Protein AF-A0A0C9WGG4-F1 (afdb_monomer_lite)

Structure (mmCIF, N/CA/C/O backbone):
data_AF-A0A0C9WGG4-F1
#
_entry.id   AF-A0A0C9WGG4-F1
#
loop_
_atom_site.group_PDB
_atom_site.id
_atom_site.type_symbol
_atom_site.label_atom_id
_atom_site.label_alt_id
_atom_site.label_comp_id
_atom_site.label_asym_id
_atom_site.label_entity_id
_atom_site.label_seq_id
_atom_site.pdbx_PDB_ins_code
_atom_site.Cartn_x
_atom_site.Cartn_y
_atom_site.Cartn_z
_atom_site.occupancy
_atom_site.B_iso_or_equiv
_atom_site.auth_seq_id
_atom_site.auth_comp_id
_atom_site.auth_asym_id
_atom_site.auth_atom_id
_atom_site.pdbx_PDB_model_num
ATOM 1 N N . GLU A 1 1 ? 10.795 -7.374 -13.123 1.00 79.62 1 GLU A N 1
ATOM 2 C CA . GLU A 1 1 ? 10.718 -6.657 -11.829 1.00 79.62 1 GLU A CA 1
ATOM 3 C C . GLU A 1 1 ? 9.352 -6.014 -11.585 1.00 79.62 1 GLU A C 1
ATOM 5 O O . GLU A 1 1 ? 8.697 -6.439 -10.642 1.00 79.62 1 GLU A O 1
ATOM 10 N N . ARG A 1 2 ? 8.845 -5.123 -12.460 1.00 88.81 2 ARG A N 1
ATOM 11 C CA . ARG A 1 2 ? 7.509 -4.488 -12.317 1.00 88.81 2 ARG A CA 1
ATOM 12 C C . ARG A 1 2 ? 6.380 -5.459 -11.932 1.00 88.81 2 ARG A C 1
ATOM 14 O O . ARG A 1 2 ? 5.681 -5.219 -10.957 1.00 88.81 2 ARG A O 1
ATOM 21 N N . SER A 1 3 ? 6.227 -6.578 -12.644 1.00 91.19 3 SER A N 1
ATOM 22 C CA . SER A 1 3 ? 5.152 -7.543 -12.355 1.00 91.19 3 SER A CA 1
ATOM 23 C C . SER A 1 3 ? 5.256 -8.188 -10.970 1.00 91.19 3 SER A C 1
ATOM 25 O O . SER A 1 3 ? 4.229 -8.432 -10.353 1.00 91.19 3 SER A O 1
ATOM 27 N N . ALA A 1 4 ? 6.471 -8.425 -10.463 1.00 91.94 4 ALA A N 1
ATOM 28 C CA . ALA A 1 4 ? 6.669 -9.005 -9.135 1.00 91.94 4 ALA A CA 1
ATOM 29 C C . ALA A 1 4 ? 6.297 -8.005 -8.029 1.00 91.94 4 ALA A C 1
ATOM 31 O O . ALA A 1 4 ? 5.637 -8.374 -7.063 1.00 91.94 4 ALA A O 1
ATOM 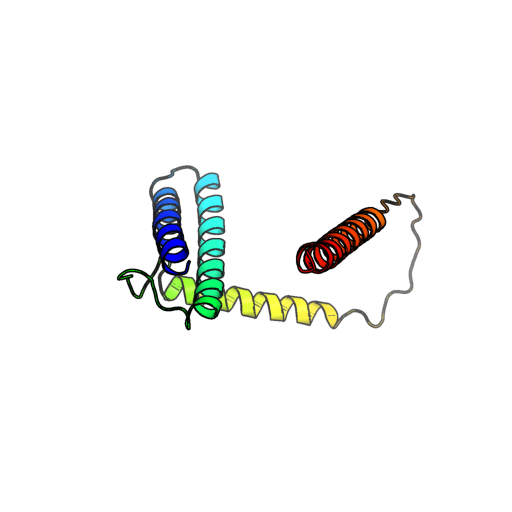32 N N . MET A 1 5 ? 6.652 -6.728 -8.210 1.00 93.06 5 MET A N 1
ATOM 33 C CA . MET A 1 5 ? 6.218 -5.641 -7.323 1.00 93.06 5 MET A CA 1
ATOM 34 C C . MET A 1 5 ? 4.692 -5.507 -7.320 1.00 93.06 5 MET A C 1
ATOM 36 O O . MET A 1 5 ? 4.083 -5.344 -6.265 1.00 93.06 5 MET A O 1
ATOM 40 N N . GLN A 1 6 ? 4.071 -5.621 -8.499 1.00 93.62 6 GLN A N 1
ATOM 41 C CA . GLN A 1 6 ? 2.619 -5.586 -8.643 1.00 93.62 6 GLN A CA 1
ATOM 42 C C . GLN A 1 6 ? 1.930 -6.753 -7.933 1.00 93.62 6 GLN A C 1
ATOM 44 O O . GLN A 1 6 ? 0.977 -6.525 -7.192 1.00 93.62 6 GLN A O 1
ATOM 49 N N . ASP A 1 7 ? 2.426 -7.978 -8.109 1.00 94.69 7 ASP A N 1
ATOM 50 C CA . ASP A 1 7 ? 1.901 -9.155 -7.409 1.00 94.69 7 ASP A CA 1
ATOM 51 C C . ASP A 1 7 ? 2.002 -8.998 -5.889 1.00 94.69 7 ASP A C 1
ATOM 53 O O . ASP A 1 7 ? 1.026 -9.232 -5.175 1.00 94.69 7 ASP A O 1
ATOM 57 N N . TRP A 1 8 ? 3.175 -8.578 -5.404 1.00 95.88 8 TRP A N 1
ATOM 58 C CA . TRP A 1 8 ? 3.420 -8.394 -3.978 1.00 95.88 8 TRP A CA 1
ATOM 59 C C . TRP A 1 8 ? 2.456 -7.373 -3.379 1.00 95.88 8 TRP A C 1
ATOM 61 O O . TRP A 1 8 ? 1.809 -7.654 -2.373 1.00 95.88 8 TRP A O 1
ATOM 71 N N . LEU A 1 9 ? 2.300 -6.219 -4.031 1.00 96.50 9 LEU A N 1
ATOM 72 C CA . LEU A 1 9 ? 1.438 -5.159 -3.524 1.00 96.50 9 LEU A CA 1
ATOM 73 C C . LEU A 1 9 ? -0.038 -5.576 -3.510 1.00 96.50 9 LEU A C 1
ATOM 75 O O . LEU A 1 9 ? -0.756 -5.245 -2.570 1.00 96.50 9 LEU A O 1
ATOM 79 N N . ILE A 1 10 ? -0.497 -6.312 -4.528 1.00 95.88 10 ILE A N 1
ATOM 80 C CA . ILE A 1 10 ? -1.877 -6.815 -4.588 1.00 95.88 10 ILE A CA 1
ATOM 81 C C . ILE A 1 10 ? -2.167 -7.742 -3.403 1.00 95.88 10 ILE A C 1
ATOM 83 O O . ILE A 1 10 ? -3.207 -7.594 -2.754 1.00 95.88 10 ILE A O 1
ATOM 87 N N . GLU A 1 11 ? -1.270 -8.687 -3.114 1.00 96.56 11 GLU A N 1
ATOM 88 C CA . GLU A 1 11 ? -1.479 -9.637 -2.019 1.00 96.56 11 GLU A CA 1
ATOM 89 C C . GLU A 1 11 ? -1.344 -8.959 -0.651 1.00 96.56 11 GLU A C 1
ATOM 91 O O . GLU A 1 11 ? -2.207 -9.138 0.209 1.00 96.56 11 GLU A O 1
ATOM 96 N N . GLU A 1 12 ? -0.328 -8.117 -0.463 1.00 97.56 12 GLU A N 1
ATOM 97 C CA . GLU A 1 12 ? -0.117 -7.380 0.786 1.00 97.56 12 GLU A CA 1
ATOM 98 C C . GLU A 1 12 ? -1.314 -6.467 1.100 1.00 97.56 12 GLU A C 1
ATOM 100 O O . GLU A 1 12 ? -1.854 -6.489 2.209 1.00 97.56 12 GLU A O 1
ATOM 105 N N . TRP A 1 13 ? -1.806 -5.723 0.104 1.00 97.50 13 TRP A N 1
ATOM 106 C CA . TRP A 1 13 ? -2.985 -4.868 0.259 1.00 97.50 13 TRP A CA 1
ATOM 107 C C . TRP A 1 13 ? -4.225 -5.664 0.672 1.00 97.50 13 TRP A C 1
ATOM 109 O O . TRP A 1 13 ? -4.999 -5.262 1.548 1.00 97.50 13 TRP A O 1
ATOM 119 N N . LYS A 1 14 ? -4.419 -6.834 0.065 1.00 96.62 14 LYS A N 1
ATOM 120 C CA . LYS A 1 14 ? -5.520 -7.735 0.402 1.00 96.62 14 LYS A CA 1
ATOM 121 C C . LYS A 1 14 ? -5.395 -8.261 1.835 1.00 96.62 14 LYS A C 1
ATOM 123 O O . LYS A 1 14 ? -6.400 -8.306 2.543 1.00 96.62 14 LYS A O 1
ATOM 128 N N . CYS A 1 15 ? -4.196 -8.630 2.281 1.00 97.00 15 CYS A N 1
ATOM 129 C CA . CYS A 1 15 ? -3.945 -9.058 3.658 1.00 97.00 15 CYS A CA 1
ATOM 130 C C . CYS A 1 15 ? -4.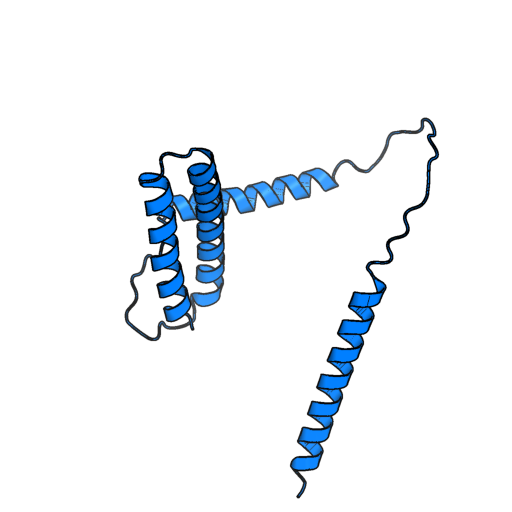298 -7.955 4.662 1.00 97.00 15 CYS A C 1
ATOM 132 O O . CYS A 1 15 ? -5.087 -8.195 5.580 1.00 97.00 15 CYS A O 1
ATOM 134 N N . VAL A 1 16 ? -3.794 -6.740 4.441 1.00 97.62 16 VAL A N 1
ATOM 135 C CA . VAL A 1 16 ? -4.036 -5.585 5.317 1.00 97.62 16 VAL A CA 1
ATOM 136 C C . VAL A 1 16 ? -5.520 -5.225 5.365 1.00 97.62 16 VAL A C 1
ATOM 138 O O . VAL A 1 16 ? -6.107 -5.143 6.442 1.00 97.62 16 VAL A O 1
ATOM 141 N N . THR A 1 17 ? -6.180 -5.100 4.213 1.00 96.94 17 THR A N 1
ATOM 142 C CA . THR A 1 17 ? -7.615 -4.767 4.167 1.00 96.94 17 THR A CA 1
ATOM 143 C C . THR A 1 17 ? -8.499 -5.856 4.774 1.00 96.94 17 THR A C 1
ATOM 145 O O . THR A 1 17 ? -9.538 -5.551 5.363 1.00 96.94 17 THR A O 1
ATOM 148 N N . MET A 1 18 ? -8.110 -7.132 4.674 1.00 97.50 18 MET A N 1
ATOM 149 C CA . MET A 1 18 ? -8.792 -8.208 5.394 1.00 97.50 18 MET A CA 1
ATOM 150 C C . MET A 1 18 ? -8.578 -8.115 6.904 1.00 97.50 18 MET A C 1
ATOM 152 O O . MET A 1 18 ? -9.537 -8.340 7.641 1.00 97.50 18 MET A O 1
ATOM 156 N N . ALA A 1 19 ? -7.367 -7.791 7.360 1.00 96.69 19 ALA A N 1
ATOM 157 C CA . ALA A 1 19 ? -7.065 -7.631 8.778 1.00 96.69 19 ALA A CA 1
ATOM 158 C C . ALA A 1 19 ? -7.864 -6.470 9.390 1.00 96.69 19 ALA A C 1
ATOM 160 O O . ALA A 1 19 ? -8.512 -6.672 10.411 1.00 96.69 19 ALA A O 1
ATOM 161 N N . ILE A 1 20 ? -7.940 -5.321 8.709 1.00 97.62 20 ILE A N 1
ATOM 162 C CA . ILE A 1 20 ? -8.782 -4.179 9.119 1.00 97.62 20 ILE A CA 1
ATOM 163 C C . ILE A 1 20 ? -10.249 -4.601 9.284 1.00 97.62 20 ILE A C 1
ATOM 165 O O . ILE A 1 20 ? -10.904 -4.223 10.246 1.00 97.62 20 ILE A O 1
ATOM 169 N N . LYS A 1 21 ? -10.780 -5.397 8.347 1.00 97.19 21 LYS A N 1
ATOM 170 C CA . LYS A 1 21 ? -12.204 -5.780 8.339 1.00 97.19 21 LYS A CA 1
ATOM 171 C C . LYS A 1 21 ? -12.571 -6.871 9.340 1.00 97.19 21 LYS A C 1
ATOM 173 O O . LYS A 1 21 ? -13.738 -6.973 9.704 1.00 97.19 21 LYS A O 1
ATOM 178 N N . LYS A 1 22 ? -11.634 -7.763 9.669 1.00 96.88 22 LYS A N 1
ATOM 179 C CA . LYS A 1 22 ? -11.918 -9.000 10.417 1.00 96.88 22 LYS A CA 1
ATOM 180 C C . LYS A 1 22 ? -11.385 -8.996 11.843 1.00 96.88 22 LYS A C 1
ATOM 182 O O . LYS A 1 22 ? -11.735 -9.902 12.591 1.00 96.88 22 LYS A O 1
ATOM 187 N N . ASN A 1 23 ? -10.507 -8.062 12.192 1.00 95.69 23 ASN A N 1
ATOM 188 C CA . ASN A 1 23 ? -9.947 -7.998 13.532 1.00 95.69 23 ASN A CA 1
ATOM 189 C C . ASN A 1 23 ? -10.857 -7.179 14.455 1.00 95.69 23 ASN A C 1
ATOM 191 O O . ASN A 1 23 ? -11.406 -6.161 14.047 1.00 95.69 23 ASN A O 1
ATOM 195 N N . GLU A 1 24 ? -11.017 -7.644 15.689 1.00 95.81 24 GLU A N 1
ATOM 196 C CA . GLU A 1 24 ? -11.829 -6.983 16.718 1.00 95.81 24 GLU A CA 1
ATOM 197 C C . GLU A 1 24 ? -10.986 -6.053 17.603 1.00 95.81 24 GLU A C 1
ATOM 199 O O . GLU A 1 24 ? -11.527 -5.174 18.266 1.00 95.81 24 GLU A O 1
ATOM 204 N N . SER A 1 25 ? -9.659 -6.229 17.620 1.00 97.62 25 SER A N 1
ATOM 205 C CA . SER A 1 25 ? -8.749 -5.377 18.387 1.00 97.62 25 SER A CA 1
ATOM 206 C C . SER A 1 25 ? -8.544 -4.038 17.682 1.00 97.62 25 SER A C 1
ATOM 208 O O . SER A 1 25 ? -7.956 -3.987 16.599 1.00 97.62 25 SER A O 1
ATOM 210 N N . GLU A 1 26 ? -8.974 -2.954 18.327 1.00 96.31 26 GLU A N 1
ATOM 211 C CA . GLU A 1 26 ? -8.799 -1.584 17.828 1.00 96.31 26 GLU A CA 1
ATOM 212 C C . GLU A 1 26 ? -7.324 -1.230 17.605 1.00 96.31 26 GLU A C 1
ATOM 214 O O . GLU A 1 26 ? -6.993 -0.607 16.602 1.00 96.31 26 GLU A O 1
ATOM 219 N N . GLU A 1 27 ? -6.424 -1.688 18.480 1.00 97.38 27 GLU A N 1
ATOM 220 C CA . GLU A 1 27 ? -4.979 -1.474 18.339 1.00 97.38 27 GLU A CA 1
ATOM 221 C C . GLU A 1 27 ? -4.440 -2.121 17.062 1.00 97.38 27 GLU A C 1
ATOM 223 O O . GLU A 1 27 ? -3.714 -1.488 16.292 1.00 97.38 27 GLU A O 1
ATOM 228 N N . VAL A 1 28 ? -4.828 -3.373 16.797 1.00 96.12 28 VAL A N 1
ATOM 229 C CA . VAL A 1 28 ? -4.400 -4.066 15.578 1.00 96.12 28 VAL A CA 1
ATOM 230 C C . VAL A 1 28 ? -5.008 -3.400 14.352 1.00 96.12 28 VAL A C 1
ATOM 232 O O . VAL A 1 28 ? -4.299 -3.186 13.372 1.00 96.12 28 VAL A O 1
ATOM 235 N N . VAL A 1 29 ? -6.291 -3.034 14.396 1.00 97.94 29 VAL A N 1
ATOM 236 C CA . VAL A 1 29 ? -6.946 -2.313 13.295 1.00 97.94 29 VAL A CA 1
ATOM 237 C C . VAL A 1 29 ? -6.222 -1.001 13.007 1.00 97.94 29 VAL A C 1
ATOM 239 O O . VAL A 1 29 ? -5.898 -0.746 11.850 1.00 97.94 29 VAL A O 1
ATOM 242 N N . TYR A 1 30 ? -5.898 -0.217 14.034 1.00 97.44 30 TYR A N 1
ATOM 243 C CA . TYR A 1 30 ? -5.162 1.036 13.891 1.00 97.44 30 TYR A CA 1
ATOM 244 C C . TYR A 1 30 ? -3.798 0.825 13.221 1.00 97.44 30 TYR A C 1
ATOM 246 O O . TYR A 1 30 ? -3.485 1.488 12.232 1.00 97.44 30 TYR A O 1
ATOM 254 N N . GLN A 1 31 ? -3.021 -0.162 13.675 1.00 97.94 31 GLN A N 1
ATOM 255 C CA . GLN A 1 31 ? -1.738 -0.496 13.045 1.00 97.94 31 GLN A CA 1
ATOM 256 C C . GLN A 1 31 ? -1.901 -0.930 11.581 1.00 97.94 31 GLN A C 1
ATOM 258 O O . GLN A 1 31 ? -1.087 -0.578 10.725 1.00 97.94 31 GLN A O 1
ATOM 263 N N . MET A 1 32 ? -2.967 -1.667 11.258 1.00 98.00 32 MET A N 1
ATOM 264 C CA . MET A 1 32 ? -3.249 -2.057 9.876 1.00 98.00 32 MET A CA 1
ATOM 265 C C . MET A 1 32 ? -3.683 -0.866 9.010 1.00 98.00 32 MET A C 1
ATOM 267 O O . MET A 1 32 ? -3.343 -0.837 7.830 1.00 98.00 32 MET A O 1
ATOM 271 N N . VAL A 1 33 ? -4.379 0.127 9.571 1.00 97.00 33 VAL A N 1
ATOM 272 C CA . VAL A 1 33 ? -4.705 1.381 8.869 1.00 97.00 33 VAL A CA 1
ATOM 273 C C . VAL A 1 33 ? -3.427 2.144 8.521 1.00 97.00 33 VAL A C 1
ATOM 275 O O . VAL A 1 33 ? -3.218 2.451 7.349 1.00 97.00 33 VAL A O 1
ATOM 278 N N . LEU A 1 34 ? -2.510 2.328 9.477 1.00 96.31 34 LEU A N 1
ATOM 279 C CA . LEU A 1 34 ? -1.204 2.952 9.209 1.00 96.31 34 LEU A CA 1
ATOM 280 C C . LEU A 1 34 ? -0.417 2.192 8.131 1.00 96.31 34 LEU A C 1
ATOM 282 O O . LEU A 1 34 ? 0.214 2.781 7.247 1.00 96.31 34 LEU A O 1
ATOM 286 N N . ARG A 1 35 ? -0.474 0.856 8.169 1.00 97.56 35 ARG A N 1
ATOM 287 C CA . ARG A 1 35 ? 0.141 0.016 7.140 1.00 97.56 35 ARG A CA 1
ATOM 288 C C . ARG A 1 35 ? -0.510 0.225 5.772 1.00 97.56 35 ARG A C 1
ATOM 290 O O . ARG A 1 35 ? 0.213 0.283 4.780 1.00 97.56 35 ARG A O 1
ATOM 297 N N . ALA A 1 36 ? -1.833 0.353 5.697 1.00 97.19 36 ALA A N 1
ATOM 298 C CA . ALA A 1 36 ? -2.535 0.654 4.452 1.00 97.19 36 ALA A CA 1
ATOM 299 C C . ALA A 1 36 ? -2.103 2.020 3.891 1.00 97.19 36 ALA A C 1
ATOM 301 O O . ALA A 1 36 ? -1.716 2.115 2.729 1.00 97.19 36 ALA A O 1
ATOM 302 N N . GLU A 1 37 ? -2.046 3.061 4.718 1.00 95.69 37 GLU A N 1
ATOM 303 C CA . GLU A 1 37 ? -1.567 4.385 4.297 1.00 95.69 37 GLU A CA 1
ATOM 304 C C . GLU A 1 37 ? -0.133 4.337 3.746 1.00 95.69 37 GLU A C 1
ATOM 306 O O . GLU A 1 37 ? 0.179 4.933 2.710 1.00 95.69 37 GLU A O 1
ATOM 311 N N . PHE A 1 38 ? 0.756 3.584 4.399 1.00 95.81 38 PHE A N 1
ATOM 312 C CA . PHE A 1 38 ? 2.106 3.342 3.892 1.00 95.81 38 PHE A CA 1
ATOM 313 C C . PHE A 1 38 ? 2.098 2.653 2.518 1.00 95.81 38 PHE A C 1
ATOM 315 O O . PHE A 1 38 ? 2.792 3.094 1.602 1.00 95.81 38 PHE A O 1
ATOM 322 N N . LEU A 1 39 ? 1.304 1.593 2.348 1.00 96.94 39 LEU A N 1
ATOM 323 C CA . LEU A 1 39 ? 1.226 0.861 1.081 1.00 96.94 39 LEU A CA 1
ATOM 324 C C . LEU A 1 39 ? 0.637 1.712 -0.050 1.00 96.94 39 LEU A C 1
ATOM 326 O O . LEU A 1 39 ? 1.075 1.577 -1.191 1.00 96.94 39 LEU A O 1
ATOM 330 N N . ALA A 1 40 ? -0.309 2.605 0.247 1.00 96.12 40 ALA A N 1
ATOM 331 C CA . ALA A 1 40 ? -0.856 3.541 -0.732 1.00 96.12 40 ALA A CA 1
ATOM 332 C C . ALA A 1 40 ? 0.209 4.532 -1.234 1.00 96.12 40 ALA A C 1
ATOM 334 O O . ALA A 1 40 ? 0.353 4.726 -2.445 1.00 96.12 40 ALA A O 1
ATOM 335 N N . ARG A 1 41 ? 1.028 5.084 -0.329 1.00 94.56 41 ARG A N 1
ATOM 336 C CA . ARG A 1 41 ? 2.187 5.926 -0.687 1.00 94.56 41 ARG A CA 1
ATOM 337 C C . ARG A 1 41 ? 3.229 5.160 -1.499 1.00 94.56 41 ARG A C 1
ATOM 339 O O . ARG A 1 41 ? 3.661 5.614 -2.559 1.00 94.56 41 ARG A O 1
ATOM 346 N N . LEU A 1 42 ? 3.570 3.949 -1.060 1.00 94.69 42 LEU A N 1
ATOM 347 C CA . LEU A 1 42 ? 4.491 3.072 -1.784 1.00 94.69 42 LEU A CA 1
ATOM 348 C C . LEU A 1 42 ? 3.988 2.778 -3.204 1.00 94.69 42 LEU A C 1
ATOM 350 O O . LEU A 1 42 ? 4.763 2.832 -4.158 1.00 94.69 42 LEU A O 1
ATOM 354 N N . CYS A 1 43 ? 2.684 2.527 -3.352 1.00 94.94 43 CYS A N 1
ATOM 355 C CA . CYS A 1 43 ? 2.045 2.309 -4.644 1.00 94.94 43 CYS A CA 1
ATOM 356 C C . CYS A 1 43 ? 2.197 3.523 -5.567 1.00 94.94 43 CYS A C 1
ATOM 358 O O . CYS A 1 43 ? 2.607 3.352 -6.714 1.00 94.94 43 CYS A O 1
ATOM 360 N N . ASN A 1 44 ? 1.940 4.741 -5.076 1.00 93.31 44 ASN A N 1
ATOM 361 C CA . ASN A 1 44 ? 2.170 5.968 -5.846 1.00 93.31 44 ASN A CA 1
ATOM 362 C C . ASN A 1 44 ? 3.625 6.061 -6.330 1.00 93.31 44 ASN A C 1
ATOM 364 O O . ASN A 1 44 ? 3.866 6.207 -7.530 1.00 93.31 44 ASN A O 1
ATOM 368 N N . ASN A 1 45 ? 4.592 5.878 -5.425 1.00 92.75 45 ASN A N 1
ATOM 369 C CA . ASN A 1 45 ? 6.013 5.958 -5.765 1.00 92.75 45 ASN A CA 1
ATOM 370 C C . ASN A 1 45 ? 6.418 4.927 -6.828 1.00 92.75 45 ASN A C 1
ATOM 372 O O . ASN A 1 45 ? 7.141 5.230 -7.781 1.00 92.75 45 ASN A O 1
ATOM 376 N N . TRP A 1 46 ? 5.942 3.692 -6.677 1.00 93.56 46 TRP A N 1
ATOM 377 C CA . TRP A 1 46 ? 6.237 2.625 -7.619 1.00 93.56 46 TRP A CA 1
ATOM 378 C C . TRP A 1 46 ? 5.546 2.830 -8.964 1.00 93.56 46 TRP A C 1
ATOM 380 O O . TRP A 1 46 ? 6.162 2.549 -9.993 1.00 93.56 46 TRP A O 1
ATOM 390 N N . GLN A 1 47 ? 4.314 3.342 -8.996 1.00 91.12 47 GLN A N 1
ATOM 391 C CA . GLN A 1 47 ? 3.638 3.706 -10.244 1.00 91.12 47 GLN A CA 1
ATOM 392 C C . GLN A 1 47 ? 4.444 4.730 -11.031 1.00 91.12 47 GLN A C 1
ATOM 394 O O . GLN A 1 47 ? 4.677 4.527 -12.224 1.00 91.12 47 GLN A O 1
ATOM 399 N N . ASP A 1 48 ? 4.930 5.773 -10.363 1.00 90.06 48 ASP A N 1
ATOM 400 C CA . ASP A 1 48 ? 5.693 6.832 -11.015 1.00 90.06 48 ASP A CA 1
ATOM 401 C C . ASP A 1 48 ? 7.032 6.305 -11.562 1.00 90.06 48 ASP A C 1
ATOM 403 O O . ASP A 1 48 ? 7.380 6.571 -12.716 1.00 90.06 48 ASP A O 1
ATOM 407 N N . LYS A 1 49 ? 7.747 5.475 -10.788 1.00 90.62 49 LYS A N 1
ATOM 408 C CA . LYS A 1 49 ? 9.054 4.917 -11.186 1.00 90.62 49 LYS A CA 1
ATOM 409 C C . LYS A 1 49 ? 8.969 3.802 -12.229 1.00 90.62 49 LYS A C 1
ATOM 411 O O . LYS A 1 49 ? 9.875 3.655 -13.045 1.00 90.62 49 LYS A O 1
ATOM 416 N N . THR A 1 50 ? 7.905 3.001 -12.217 1.00 89.56 50 THR A N 1
ATOM 417 C CA . THR A 1 50 ? 7.792 1.806 -13.075 1.00 89.56 50 THR A CA 1
ATOM 418 C C . THR A 1 50 ? 6.901 2.006 -14.297 1.00 89.56 50 THR A C 1
ATOM 420 O O . THR A 1 50 ? 6.775 1.086 -15.106 1.00 89.56 50 THR A O 1
ATOM 423 N N . ARG A 1 51 ? 6.320 3.203 -14.490 1.00 86.12 51 ARG A N 1
ATOM 424 C CA . ARG A 1 51 ? 5.383 3.491 -15.591 1.00 86.12 51 ARG A CA 1
ATOM 425 C C . ARG A 1 51 ? 5.918 3.100 -16.970 1.00 86.12 51 ARG A C 1
ATOM 427 O O . ARG A 1 51 ? 5.144 2.623 -17.794 1.00 86.12 51 ARG A O 1
ATOM 434 N N . MET A 1 52 ? 7.218 3.295 -17.198 1.00 87.94 52 MET A N 1
ATOM 435 C CA . MET A 1 52 ? 7.893 3.048 -18.482 1.00 87.94 52 MET A CA 1
ATOM 436 C C . MET A 1 52 ? 8.387 1.609 -18.667 1.00 87.94 52 MET A C 1
ATOM 438 O O . MET A 1 52 ? 8.901 1.277 -19.729 1.00 87.94 52 MET A O 1
ATOM 442 N N . ILE A 1 53 ? 8.273 0.763 -17.643 1.00 87.56 53 ILE A N 1
ATOM 443 C CA . ILE A 1 53 ? 8.749 -0.620 -17.689 1.00 87.56 53 ILE A CA 1
ATOM 444 C C . ILE A 1 53 ? 7.590 -1.503 -18.128 1.00 87.56 53 ILE A C 1
ATOM 446 O O . ILE A 1 53 ? 6.578 -1.555 -17.433 1.00 87.56 53 ILE A O 1
ATOM 450 N N . ASP A 1 54 ? 7.719 -2.235 -19.227 1.00 87.06 54 ASP A N 1
ATOM 451 C CA . ASP A 1 54 ? 6.661 -3.157 -19.636 1.00 87.06 54 ASP A CA 1
ATOM 452 C C . ASP A 1 54 ? 6.495 -4.304 -18.621 1.00 87.06 54 ASP A C 1
ATOM 454 O O . ASP A 1 54 ? 7.483 -4.866 -18.126 1.00 87.06 54 ASP A O 1
ATOM 458 N N . PRO A 1 55 ? 5.253 -4.672 -18.265 1.00 85.25 55 PRO A N 1
ATOM 459 C CA . PRO A 1 55 ? 5.018 -5.811 -17.398 1.00 85.25 55 PRO A CA 1
ATOM 460 C C . PRO A 1 55 ? 5.403 -7.108 -18.123 1.00 85.25 55 PRO A C 1
ATOM 462 O O . PRO A 1 55 ? 5.104 -7.314 -19.296 1.00 85.25 55 PRO A O 1
ATOM 465 N N . HIS A 1 56 ? 6.056 -8.018 -17.402 1.00 87.25 56 HIS A N 1
ATOM 466 C CA . HIS A 1 56 ? 6.532 -9.291 -17.950 1.00 87.25 56 HIS A CA 1
ATOM 467 C C . HIS A 1 56 ? 5.392 -10.288 -18.225 1.00 87.25 56 HIS A C 1
ATOM 469 O O . HIS A 1 56 ? 5.539 -11.221 -19.011 1.00 87.25 56 HIS A O 1
ATOM 475 N N . LYS A 1 57 ? 4.250 -10.096 -17.564 1.00 88.06 57 LYS A N 1
ATOM 476 C CA . LYS A 1 57 ? 3.027 -10.887 -17.722 1.00 88.06 57 LYS A CA 1
ATOM 477 C C . LYS A 1 57 ? 1.812 -9.951 -17.746 1.00 88.06 57 LYS A C 1
ATOM 479 O O . LYS A 1 57 ? 1.937 -8.821 -17.273 1.00 88.06 57 LYS A O 1
ATOM 484 N N . PRO A 1 58 ? 0.643 -10.392 -18.242 1.00 87.44 58 PRO A N 1
ATOM 485 C CA . PRO A 1 58 ? -0.583 -9.607 -18.146 1.00 87.44 58 PRO A CA 1
ATOM 486 C C . PRO A 1 58 ? -0.873 -9.249 -16.685 1.00 87.44 58 PRO A C 1
ATOM 488 O O . PRO A 1 58 ? -0.986 -10.141 -15.844 1.00 87.44 58 PRO A O 1
ATOM 491 N N . MET A 1 59 ? -0.970 -7.953 -16.395 1.00 86.44 59 MET A N 1
ATOM 492 C CA . MET A 1 59 ? -1.264 -7.424 -15.064 1.00 86.44 59 MET A CA 1
ATOM 493 C C . MET A 1 59 ? -2.492 -6.517 -15.129 1.00 86.44 59 MET A C 1
ATOM 495 O O . MET A 1 59 ? -2.700 -5.869 -16.154 1.00 86.44 59 MET A O 1
ATOM 499 N N . PRO A 1 60 ? -3.310 -6.471 -14.065 1.00 85.44 60 PRO A N 1
ATOM 500 C CA . PRO A 1 60 ? -4.412 -5.523 -13.981 1.00 85.44 60 PRO A CA 1
ATOM 501 C C . PRO A 1 60 ? -3.894 -4.079 -13.947 1.00 85.44 60 PRO A C 1
ATOM 503 O O . PRO A 1 60 ? -2.814 -3.809 -13.417 1.00 85.44 60 PRO A O 1
ATOM 506 N N . ASP A 1 61 ? -4.696 -3.154 -14.481 1.00 78.00 61 ASP A N 1
ATOM 507 C CA . ASP A 1 61 ? -4.370 -1.721 -14.501 1.00 78.00 61 ASP A CA 1
ATOM 508 C C . ASP A 1 61 ? -4.321 -1.133 -13.081 1.00 78.00 61 ASP A C 1
ATOM 510 O O . ASP A 1 61 ? -3.473 -0.298 -12.767 1.00 78.00 61 ASP A O 1
ATOM 514 N N . SER A 1 62 ? -5.203 -1.612 -12.199 1.00 79.19 62 SER A N 1
ATOM 515 C CA . SER A 1 62 ? -5.194 -1.310 -10.768 1.00 79.19 62 SER A CA 1
ATOM 516 C C . SER A 1 62 ? -4.477 -2.409 -9.986 1.00 79.19 62 SER A C 1
ATOM 518 O O . SER A 1 62 ? -4.813 -3.589 -10.113 1.00 79.19 62 SER A O 1
ATOM 520 N N . TRP A 1 63 ? -3.547 -2.023 -9.119 1.00 86.12 63 TRP A N 1
ATOM 521 C CA . TRP A 1 63 ? -2.766 -2.917 -8.272 1.00 86.12 63 TRP A CA 1
ATOM 522 C C . TRP A 1 63 ? -2.863 -2.445 -6.823 1.00 86.12 63 TRP A C 1
ATOM 524 O O . TRP A 1 63 ? -2.334 -1.396 -6.471 1.00 86.12 63 TRP A O 1
ATOM 534 N N . GLY A 1 64 ? -3.565 -3.224 -5.995 1.00 88.00 64 GLY A N 1
ATOM 535 C CA . GLY A 1 64 ? -3.747 -2.943 -4.571 1.00 88.00 64 GLY A CA 1
ATOM 536 C C . GLY A 1 64 ? -4.764 -1.817 -4.295 1.00 88.00 64 GLY A C 1
ATOM 537 O O . GLY A 1 64 ? -5.951 -2.050 -4.547 1.00 88.00 64 GLY A O 1
ATOM 538 N N . PRO A 1 65 ? -4.339 -0.658 -3.745 1.00 92.19 65 PRO A N 1
ATOM 539 C CA . PRO A 1 65 ? -5.220 0.443 -3.341 1.00 92.19 65 PRO A CA 1
ATOM 540 C C . PRO A 1 65 ? -6.161 0.955 -4.434 1.00 92.19 65 PRO A C 1
ATOM 542 O O . PRO A 1 65 ? -5.857 0.897 -5.630 1.00 92.19 65 PRO A O 1
ATOM 545 N N . SER A 1 66 ? -7.307 1.493 -4.015 1.00 91.94 66 SER A N 1
ATOM 546 C CA . SER A 1 66 ? -8.239 2.171 -4.915 1.00 91.94 66 SER A CA 1
ATOM 547 C C . SER A 1 66 ? -7.695 3.534 -5.357 1.00 91.94 66 SER A C 1
ATOM 549 O O . SER A 1 66 ? -6.773 4.086 -4.762 1.00 91.94 66 SER A O 1
ATOM 551 N N . LEU A 1 67 ? -8.286 4.111 -6.408 1.00 90.12 67 LEU A N 1
ATOM 552 C CA . LEU A 1 67 ? -7.913 5.456 -6.857 1.00 90.12 67 LEU A CA 1
ATOM 553 C C . LEU A 1 67 ? -8.122 6.510 -5.755 1.00 90.12 67 LEU A C 1
ATOM 555 O O . LEU A 1 67 ? -7.350 7.459 -5.674 1.00 90.12 67 LEU A O 1
ATOM 559 N N . GLU A 1 68 ? -9.145 6.338 -4.917 1.00 91.31 68 GLU A N 1
ATOM 560 C CA . GLU A 1 68 ? -9.421 7.219 -3.780 1.00 91.31 68 GLU A CA 1
ATOM 561 C C . GLU A 1 68 ? -8.292 7.157 -2.746 1.00 91.31 68 GLU A C 1
ATOM 563 O O . GLU A 1 68 ? -7.717 8.197 -2.426 1.00 91.31 68 GLU A O 1
ATOM 568 N N . ASP A 1 69 ? -7.876 5.946 -2.360 1.00 92.56 69 ASP A N 1
ATOM 569 C CA . ASP A 1 69 ? -6.755 5.726 -1.433 1.00 92.56 69 ASP A CA 1
ATOM 570 C C . ASP A 1 69 ? -5.452 6.359 -1.963 1.00 92.56 69 ASP A C 1
ATOM 572 O O . ASP A 1 69 ? -4.671 6.959 -1.222 1.00 92.56 69 ASP A O 1
ATOM 576 N N . LEU A 1 70 ? -5.212 6.261 -3.276 1.00 92.50 70 LEU A N 1
ATOM 577 C CA . LEU A 1 70 ? -4.031 6.850 -3.915 1.00 92.50 70 LEU A CA 1
ATOM 578 C C . LEU A 1 70 ? -4.072 8.383 -3.919 1.00 92.50 70 LEU A C 1
ATOM 580 O O . LEU A 1 70 ? -3.029 9.016 -3.734 1.00 92.50 70 LEU A O 1
ATOM 584 N N . MET A 1 71 ? -5.245 8.984 -4.140 1.00 91.19 71 MET A N 1
ATOM 585 C CA . MET A 1 71 ? -5.421 10.439 -4.092 1.00 91.19 71 MET A CA 1
ATOM 586 C C . MET A 1 71 ? -5.239 10.978 -2.673 1.00 91.19 71 MET A C 1
ATOM 588 O O . MET A 1 71 ? -4.585 12.008 -2.494 1.00 91.19 71 MET A O 1
ATOM 592 N N . GLU A 1 72 ? -5.778 10.281 -1.675 1.00 91.12 72 GLU A N 1
ATOM 593 C CA . GLU A 1 72 ? -5.604 10.636 -0.269 1.00 91.12 72 GLU A CA 1
ATOM 594 C C . GLU A 1 72 ? -4.127 10.582 0.141 1.00 91.12 72 GLU A C 1
ATOM 596 O O . GLU A 1 72 ? -3.603 11.557 0.686 1.00 91.12 72 GLU A O 1
ATOM 601 N N . ALA A 1 73 ? -3.419 9.515 -0.239 1.00 90.50 73 ALA A N 1
ATOM 602 C CA . ALA A 1 73 ? -1.983 9.390 0.002 1.00 90.50 73 ALA A CA 1
ATOM 603 C C . ALA A 1 73 ? -1.170 10.537 -0.635 1.00 90.50 73 ALA A C 1
ATOM 605 O O . ALA A 1 73 ? -0.293 11.102 0.018 1.00 90.50 73 ALA A O 1
ATOM 606 N N . ARG A 1 74 ? -1.492 10.947 -1.873 1.00 89.00 74 ARG A N 1
ATOM 607 C CA . ARG A 1 74 ? -0.834 12.100 -2.529 1.00 89.00 74 ARG A CA 1
ATOM 608 C C . ARG A 1 74 ? -1.115 13.419 -1.815 1.00 89.00 74 ARG A C 1
ATOM 610 O O . ARG A 1 74 ? -0.235 14.273 -1.722 1.00 89.00 74 ARG A O 1
ATOM 617 N N . LYS A 1 75 ? -2.342 13.609 -1.321 1.00 87.31 75 LYS A N 1
ATOM 618 C CA . LYS A 1 75 ? -2.711 14.807 -0.557 1.00 87.31 75 LYS A CA 1
ATOM 619 C C . LYS A 1 75 ? -1.906 14.891 0.737 1.00 87.31 75 LYS A C 1
ATOM 621 O O . LYS A 1 75 ? -1.456 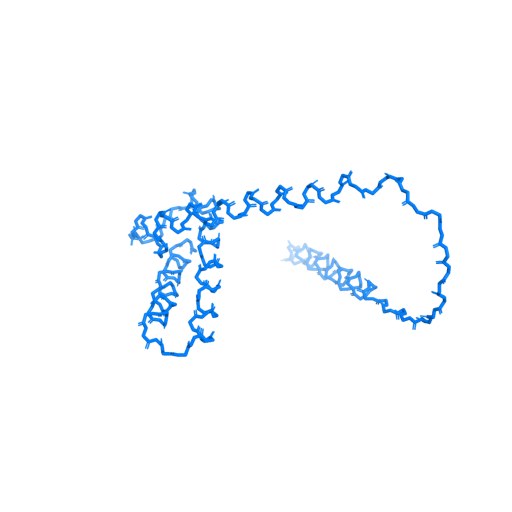15.981 1.087 1.00 87.31 75 LYS A O 1
ATOM 626 N N . PHE A 1 76 ? -1.726 13.764 1.423 1.00 79.50 76 PHE A N 1
ATOM 627 C CA . PHE A 1 76 ? -0.925 13.702 2.639 1.00 79.50 76 PHE A CA 1
ATOM 628 C C . PHE A 1 76 ? 0.529 14.102 2.369 1.00 79.50 76 PHE A C 1
ATOM 630 O O . PHE A 1 76 ? 1.033 14.997 3.036 1.00 79.50 76 PHE A O 1
ATOM 637 N N . GLU A 1 77 ? 1.167 13.529 1.343 1.00 77.25 77 GLU A N 1
ATOM 638 C CA . GLU A 1 77 ? 2.544 13.881 0.958 1.00 77.25 77 GLU A CA 1
ATOM 639 C C . GLU A 1 77 ? 2.691 15.372 0.624 1.00 77.25 77 GLU A C 1
ATOM 641 O O . GLU A 1 77 ? 3.596 16.035 1.128 1.00 77.25 77 GLU A O 1
ATOM 646 N N . MET A 1 78 ? 1.763 15.932 -0.158 1.00 74.19 78 MET A N 1
ATOM 647 C CA . MET A 1 78 ? 1.802 17.353 -0.513 1.00 74.19 78 MET A CA 1
ATOM 648 C C . MET A 1 78 ? 1.589 18.267 0.702 1.00 74.19 78 MET A C 1
ATOM 650 O O . MET A 1 78 ? 2.191 19.332 0.781 1.00 74.19 78 MET A O 1
ATOM 654 N N . THR A 1 79 ? 0.746 17.859 1.652 1.00 75.94 79 THR A N 1
ATOM 655 C CA . THR A 1 79 ? 0.475 18.640 2.871 1.00 75.94 79 THR A CA 1
ATOM 656 C C . THR A 1 79 ? 1.634 18.546 3.865 1.00 75.94 79 THR A C 1
ATOM 658 O O . THR A 1 79 ? 1.976 19.549 4.485 1.00 75.94 79 THR A O 1
ATOM 661 N N . ALA A 1 80 ? 2.266 17.375 3.987 1.00 69.88 80 ALA A N 1
ATOM 662 C CA . ALA A 1 80 ? 3.449 17.172 4.821 1.00 69.88 80 ALA A CA 1
ATOM 663 C C . ALA A 1 80 ? 4.620 18.050 4.353 1.00 69.88 80 ALA A C 1
ATOM 665 O O . ALA A 1 80 ? 5.210 18.755 5.165 1.00 69.88 80 ALA A O 1
ATOM 666 N N . MET A 1 81 ? 4.871 18.110 3.038 1.00 60.50 81 MET A N 1
ATOM 667 C CA . MET A 1 81 ? 5.899 18.990 2.464 1.00 60.50 81 MET A CA 1
ATOM 668 C C . MET A 1 81 ? 5.645 20.480 2.741 1.00 60.50 81 MET A C 1
ATOM 670 O O . MET A 1 81 ? 6.585 21.230 2.984 1.00 60.50 81 MET A O 1
ATOM 674 N N . VAL A 1 82 ? 4.385 20.929 2.710 1.00 61.53 82 VAL A N 1
ATOM 675 C CA . VAL A 1 82 ? 4.038 22.328 3.028 1.00 61.53 82 VAL A CA 1
ATOM 676 C C . VAL A 1 82 ? 4.256 22.625 4.513 1.00 61.53 82 VAL A C 1
ATOM 678 O O . VAL A 1 82 ? 4.824 23.661 4.837 1.00 61.53 82 VAL A O 1
ATOM 681 N N . ALA A 1 83 ? 3.867 21.712 5.406 1.00 56.03 83 ALA A N 1
ATOM 682 C CA . ALA A 1 83 ? 4.050 21.882 6.847 1.00 56.03 83 ALA A CA 1
ATOM 683 C C . ALA A 1 83 ? 5.533 21.920 7.262 1.00 56.03 83 ALA A C 1
ATOM 685 O O . ALA A 1 83 ? 5.903 22.697 8.139 1.00 56.03 83 ALA A O 1
ATOM 686 N N . GLU A 1 84 ? 6.389 21.114 6.626 1.00 54.78 84 GLU A N 1
ATOM 687 C CA . GLU A 1 84 ? 7.844 21.167 6.835 1.00 54.78 84 GLU A CA 1
ATOM 688 C C . GLU A 1 84 ? 8.431 22.495 6.334 1.00 54.78 84 GLU A C 1
ATOM 690 O O . GLU A 1 84 ? 9.195 23.139 7.047 1.00 54.78 84 GLU A O 1
ATOM 695 N N . ASN A 1 85 ? 7.991 22.973 5.166 1.00 50.03 85 ASN A N 1
ATOM 696 C CA . ASN A 1 85 ? 8.437 24.250 4.607 1.00 50.03 85 ASN A CA 1
ATOM 697 C C . ASN A 1 85 ? 7.950 25.475 5.412 1.00 50.03 85 ASN A C 1
ATOM 699 O O . ASN A 1 85 ? 8.597 26.517 5.400 1.00 50.03 85 ASN A O 1
ATOM 703 N N . GLU A 1 86 ? 6.815 25.383 6.110 1.00 53.50 86 GLU A N 1
ATOM 704 C CA . GLU A 1 86 ? 6.321 26.440 7.010 1.00 53.50 86 GLU A CA 1
ATOM 705 C C . GLU A 1 86 ? 7.073 26.485 8.352 1.00 53.50 86 GLU A C 1
ATOM 707 O O . GLU A 1 86 ? 7.070 27.522 9.020 1.00 53.50 86 GLU A O 1
ATOM 712 N N . ARG A 1 87 ? 7.752 25.398 8.744 1.00 50.59 87 ARG A N 1
ATOM 713 C CA . ARG A 1 87 ? 8.547 25.337 9.979 1.00 50.59 87 ARG A CA 1
ATOM 714 C C . ARG A 1 87 ? 9.903 26.039 9.853 1.00 50.59 87 ARG A C 1
ATOM 716 O O . ARG A 1 87 ? 10.416 26.513 10.857 1.00 50.59 87 ARG A O 1
ATOM 723 N N . GLU A 1 88 ? 10.441 26.172 8.641 1.00 47.78 88 GLU A N 1
ATOM 724 C CA . GLU A 1 88 ? 11.712 26.872 8.381 1.00 47.78 88 GLU A CA 1
ATOM 725 C C . GLU A 1 88 ? 11.576 28.405 8.238 1.00 47.78 88 GLU A C 1
ATOM 727 O O . GLU A 1 88 ? 12.546 29.086 7.919 1.00 47.78 88 GLU A O 1
ATOM 732 N N . VAL A 1 89 ? 10.387 28.983 8.465 1.00 52.03 89 VAL A N 1
ATOM 733 C CA . VAL A 1 89 ? 10.131 30.433 8.283 1.00 52.03 89 VAL A CA 1
ATOM 734 C C . VAL A 1 89 ? 10.042 31.207 9.613 1.00 52.03 89 VAL A C 1
ATOM 736 O O . VAL A 1 89 ? 9.863 32.422 9.609 1.00 52.03 89 VAL A O 1
ATOM 739 N N . TYR A 1 90 ? 10.217 30.544 10.759 1.00 48.88 90 TYR A N 1
ATOM 740 C CA . TYR A 1 90 ? 10.176 31.180 12.086 1.00 48.88 90 TYR A CA 1
ATOM 741 C C . TYR A 1 90 ? 11.422 30.884 12.929 1.00 48.88 90 TYR A C 1
ATOM 743 O O . TYR A 1 90 ? 11.299 30.549 14.102 1.00 48.88 90 TYR A O 1
ATOM 751 N N . ASP A 1 91 ? 12.609 31.010 12.337 1.00 48.28 91 ASP A N 1
ATOM 752 C CA . ASP A 1 91 ? 13.874 31.007 13.085 1.00 48.28 91 ASP A CA 1
ATOM 753 C C . ASP A 1 91 ? 14.719 32.240 12.727 1.00 48.28 91 ASP A C 1
ATOM 755 O O . ASP A 1 91 ? 15.863 32.151 12.293 1.00 48.28 91 ASP A O 1
ATOM 759 N N . ASP A 1 92 ? 14.095 33.417 12.828 1.00 53.66 92 ASP A N 1
ATOM 760 C CA . ASP A 1 92 ? 14.803 34.696 12.859 1.00 53.66 92 ASP A CA 1
ATOM 761 C C . ASP A 1 92 ? 14.078 35.633 13.836 1.00 53.66 92 ASP A C 1
ATOM 763 O O . ASP A 1 92 ? 12.901 35.958 13.656 1.00 53.66 92 ASP A O 1
ATOM 767 N N . ASP A 1 93 ? 14.813 36.017 14.877 1.00 51.22 93 ASP A N 1
ATOM 768 C CA . ASP A 1 93 ? 14.509 37.006 15.913 1.00 51.22 93 ASP A CA 1
ATOM 769 C C . ASP A 1 93 ? 13.365 36.709 16.905 1.00 51.22 93 ASP A C 1
ATOM 771 O O . ASP A 1 93 ? 12.214 37.099 16.697 1.00 51.22 93 ASP A O 1
ATOM 775 N N . ASN A 1 94 ? 13.723 36.144 18.072 1.00 48.16 94 ASN A N 1
ATOM 776 C CA . ASN A 1 94 ? 13.546 36.776 19.400 1.00 48.16 94 ASN A CA 1
ATOM 777 C C . ASN A 1 94 ? 13.513 35.737 20.544 1.00 48.16 94 ASN A C 1
ATOM 779 O O . ASN A 1 94 ? 12.433 35.243 20.864 1.00 48.16 94 ASN A O 1
ATOM 783 N N . ASP A 1 95 ? 14.638 35.519 21.238 1.00 41.41 95 ASP A N 1
ATOM 784 C CA . ASP A 1 95 ? 14.624 35.413 22.709 1.00 41.41 95 ASP A CA 1
ATOM 785 C C . ASP A 1 95 ? 16.033 35.608 23.307 1.00 41.41 95 ASP A C 1
ATOM 787 O O . ASP A 1 95 ? 16.878 34.715 23.296 1.00 41.41 95 ASP A O 1
ATOM 791 N N . GLU A 1 96 ? 16.303 36.812 23.818 1.00 50.19 96 GLU A N 1
ATOM 792 C CA . GLU A 1 96 ? 17.322 37.013 24.849 1.00 50.19 96 GLU A CA 1
ATOM 793 C C . GLU A 1 96 ? 16.669 36.690 26.201 1.00 50.19 96 GLU A C 1
ATOM 795 O O . GLU A 1 96 ? 15.844 37.476 26.673 1.00 50.19 96 GLU A O 1
ATOM 800 N N . GLY A 1 97 ? 17.045 35.585 26.856 1.00 40.53 97 GLY A N 1
ATOM 801 C CA . GLY A 1 97 ? 16.666 35.404 28.258 1.00 40.53 97 GLY A CA 1
ATOM 802 C C . GLY A 1 97 ? 16.809 34.012 28.866 1.00 40.53 97 GLY A C 1
ATOM 803 O O . GLY A 1 97 ? 15.855 33.247 28.865 1.00 40.53 97 GLY A O 1
ATOM 804 N N . GLU A 1 98 ? 17.935 33.843 29.562 1.00 43.12 98 GLU A N 1
ATOM 805 C CA . GLU A 1 98 ? 18.137 33.032 30.775 1.00 43.12 98 GLU A CA 1
ATOM 806 C C . GLU A 1 98 ? 18.505 31.542 30.617 1.00 43.12 98 GLU A C 1
ATOM 808 O O . GLU A 1 98 ? 17.874 30.745 29.928 1.00 43.12 98 GLU A O 1
ATOM 813 N N . GLU A 1 99 ? 19.599 31.241 31.314 1.00 48.41 99 GLU A N 1
ATOM 814 C CA . GLU A 1 99 ? 20.384 30.017 31.435 1.00 48.41 99 GLU A CA 1
ATOM 815 C C . GLU A 1 99 ? 19.613 28.867 32.107 1.00 48.41 99 GLU A C 1
ATOM 817 O O . GLU A 1 99 ? 18.862 29.095 33.049 1.00 48.41 99 GLU A O 1
ATOM 822 N N . ASP A 1 100 ? 19.895 27.628 31.695 1.00 42.34 100 ASP A N 1
ATOM 823 C CA . ASP A 1 100 ? 20.073 26.509 32.627 1.00 42.34 100 ASP A CA 1
ATOM 824 C C . ASP A 1 100 ? 21.101 25.536 32.016 1.00 42.34 100 ASP A C 1
ATOM 826 O O . ASP A 1 100 ? 20.895 24.943 30.954 1.00 42.34 100 ASP A O 1
ATOM 830 N N . GLU A 1 101 ? 22.255 25.457 32.678 1.00 55.09 101 GLU A N 1
ATOM 831 C CA . GLU A 1 101 ? 23.307 24.463 32.476 1.00 55.09 101 GLU A CA 1
ATOM 832 C C . GLU A 1 101 ? 22.804 23.099 32.976 1.00 55.09 101 GLU A C 1
ATOM 834 O O . GLU A 1 101 ? 22.303 23.031 34.093 1.00 55.09 101 GLU A O 1
ATOM 839 N N . ASP A 1 102 ? 22.953 22.028 32.186 1.00 42.84 102 ASP A N 1
ATOM 840 C CA . ASP A 1 102 ? 23.358 20.704 32.689 1.00 42.84 102 ASP A CA 1
ATOM 841 C C . ASP A 1 102 ? 23.612 19.702 31.538 1.00 42.84 102 ASP A C 1
ATOM 843 O O . ASP A 1 102 ? 22.699 19.175 30.906 1.00 42.84 102 ASP A O 1
ATOM 847 N N . ASP A 1 103 ? 24.909 19.445 31.362 1.00 43.38 103 ASP A N 1
ATOM 848 C CA . ASP A 1 103 ? 25.567 18.134 31.262 1.00 43.38 103 ASP A CA 1
ATOM 849 C C . ASP A 1 103 ? 25.578 17.328 29.944 1.00 43.38 103 ASP A C 1
ATOM 851 O O . ASP A 1 103 ? 24.602 17.154 29.219 1.00 43.38 103 ASP A O 1
ATOM 855 N N . GLU A 1 104 ? 26.786 16.837 29.675 1.00 54.16 104 GLU A N 1
ATOM 856 C CA . GLU A 1 104 ? 27.338 16.338 28.424 1.00 54.16 104 GLU A CA 1
ATOM 857 C C . GLU A 1 104 ? 26.823 14.945 28.027 1.00 54.16 104 GLU A C 1
ATOM 859 O O . GLU A 1 104 ? 26.726 14.022 28.836 1.00 54.16 104 GLU A O 1
ATOM 864 N N . GLY A 1 105 ? 26.590 14.772 26.726 1.00 41.16 105 GLY A N 1
ATOM 865 C CA . GLY A 1 105 ? 26.289 13.496 26.086 1.00 41.16 105 GLY A CA 1
ATOM 866 C C . GLY A 1 105 ? 26.696 13.543 24.620 1.00 41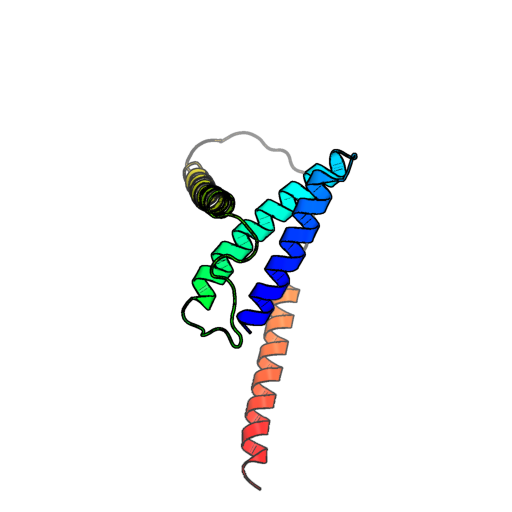.16 105 GLY A C 1
ATOM 867 O O . GLY A 1 105 ? 25.848 13.551 23.736 1.00 41.16 105 GLY A O 1
ATOM 868 N N . ASP A 1 106 ? 28.002 13.664 24.398 1.00 55.34 106 ASP A N 1
ATOM 869 C CA . ASP A 1 106 ? 28.673 13.436 23.121 1.00 55.34 106 ASP A CA 1
ATOM 870 C C . ASP A 1 106 ? 28.410 11.989 22.664 1.00 55.34 106 ASP A C 1
ATOM 872 O O . ASP A 1 106 ? 29.015 11.043 23.169 1.00 55.34 106 ASP A O 1
ATOM 876 N N . GLU A 1 107 ? 27.456 11.806 21.752 1.00 52.12 107 GLU A N 1
ATOM 877 C CA . GLU A 1 107 ? 27.341 10.593 20.944 1.00 52.12 107 GLU A CA 1
ATOM 878 C C . GLU A 1 107 ? 27.737 10.962 19.514 1.00 52.12 107 GLU A C 1
ATOM 880 O O . GLU A 1 107 ? 26.933 11.382 18.681 1.00 52.12 107 GLU A O 1
ATOM 885 N N . GLU A 1 108 ? 29.041 10.839 19.279 1.00 54.88 108 GLU A N 1
ATOM 886 C CA . GLU A 1 108 ? 29.744 10.828 18.001 1.00 54.88 108 GLU A CA 1
ATOM 887 C C . GLU A 1 108 ? 29.208 9.694 17.096 1.00 54.88 108 GLU A C 1
ATOM 889 O O . GLU A 1 108 ? 29.890 8.725 16.786 1.00 54.88 108 GLU A O 1
ATOM 894 N N . GLU A 1 109 ? 27.954 9.789 16.650 1.00 53.91 109 GLU A N 1
ATOM 895 C CA . GLU A 1 109 ? 27.328 8.836 15.715 1.00 53.91 109 GLU A CA 1
ATOM 896 C C . GLU A 1 109 ? 27.571 9.237 14.239 1.00 53.91 109 GLU A C 1
ATOM 898 O O . GLU A 1 109 ? 26.817 8.880 13.334 1.00 53.91 109 GLU A O 1
ATOM 903 N N . GLY A 1 110 ? 28.624 10.025 13.986 1.00 52.28 110 GLY A N 1
ATOM 904 C CA . GLY A 1 110 ? 29.000 10.527 12.660 1.00 52.28 110 GLY A CA 1
ATOM 905 C C . GLY A 1 110 ? 30.200 9.809 12.038 1.00 52.28 110 GLY A C 1
ATOM 906 O O . GLY A 1 110 ? 30.170 9.490 10.848 1.00 52.28 110 GLY A O 1
ATOM 907 N N . GLU A 1 111 ? 31.236 9.494 12.826 1.00 53.62 111 GLU A N 1
ATOM 908 C CA . GLU A 1 111 ? 32.504 8.969 12.287 1.00 53.62 111 GLU A CA 1
ATOM 909 C C . GLU A 1 111 ? 32.384 7.535 11.741 1.00 53.62 111 GLU A C 1
ATOM 911 O O . GLU A 1 111 ? 33.038 7.173 10.760 1.00 53.62 111 GLU A O 1
ATOM 916 N N . GLU A 1 112 ? 31.511 6.703 12.320 1.00 56.84 112 GLU A N 1
ATOM 917 C CA . GLU A 1 112 ? 31.350 5.309 11.882 1.00 56.84 112 GLU A CA 1
ATOM 918 C C . GLU A 1 112 ? 30.771 5.207 10.463 1.00 56.84 112 GLU A C 1
ATOM 920 O O . GLU A 1 112 ? 31.118 4.293 9.706 1.00 56.84 112 GLU A O 1
ATOM 925 N N . THR A 1 113 ? 29.925 6.169 10.079 1.00 60.97 113 THR A N 1
ATOM 926 C CA . THR A 1 113 ? 29.308 6.216 8.746 1.00 60.97 113 THR A CA 1
ATOM 927 C C . THR A 1 113 ? 30.327 6.569 7.664 1.00 60.97 113 THR A C 1
ATOM 929 O O . THR A 1 113 ? 30.350 5.929 6.609 1.00 60.97 113 THR A O 1
ATOM 932 N N . GLU A 1 114 ? 31.239 7.498 7.959 1.00 68.06 114 GLU A N 1
ATOM 933 C CA . GLU A 1 114 ? 32.316 7.896 7.049 1.00 68.06 114 GLU A CA 1
ATOM 934 C C . GLU A 1 114 ? 33.349 6.771 6.869 1.00 68.06 114 GLU A C 1
ATOM 936 O O . GLU A 1 114 ? 33.840 6.531 5.760 1.00 68.06 114 GLU A O 1
ATOM 941 N N . LEU A 1 115 ? 33.650 6.020 7.936 1.00 78.56 115 LEU A N 1
ATOM 942 C CA . LEU A 1 115 ? 34.551 4.864 7.869 1.00 78.56 115 LEU A CA 1
ATOM 943 C C . LEU A 1 115 ? 33.965 3.719 7.030 1.00 78.56 115 LEU A C 1
ATOM 945 O O . LEU A 1 115 ? 34.696 3.085 6.261 1.00 78.56 115 LEU A O 1
ATOM 949 N N . LEU A 1 116 ? 32.659 3.462 7.144 1.00 79.12 116 LEU A N 1
ATOM 950 C CA . LEU A 1 116 ? 31.951 2.474 6.323 1.00 79.12 116 LEU A CA 1
ATOM 951 C C . LEU A 1 116 ? 31.959 2.857 4.836 1.00 79.12 116 LEU A C 1
ATOM 953 O O . LEU A 1 116 ? 32.270 2.009 3.993 1.00 79.12 116 LEU A O 1
ATOM 957 N N . GLU A 1 117 ? 31.709 4.128 4.516 1.00 81.44 117 GLU A N 1
ATOM 958 C CA . GLU A 1 117 ? 31.748 4.636 3.139 1.00 81.44 117 GLU A CA 1
ATOM 959 C C . GLU A 1 117 ? 33.164 4.555 2.538 1.00 81.44 117 GLU A C 1
ATOM 961 O O . GLU A 1 117 ? 33.346 4.125 1.392 1.00 81.44 117 GLU A O 1
ATOM 966 N N . ALA A 1 118 ? 34.198 4.879 3.322 1.00 85.50 118 ALA A N 1
ATOM 967 C CA . ALA A 1 118 ? 35.588 4.763 2.886 1.00 85.50 118 ALA A CA 1
ATOM 968 C C . ALA A 1 118 ? 35.988 3.306 2.585 1.00 85.50 118 ALA A C 1
ATOM 970 O O . ALA A 1 118 ? 36.675 3.042 1.592 1.00 85.50 118 ALA A O 1
ATOM 971 N N . VAL A 1 119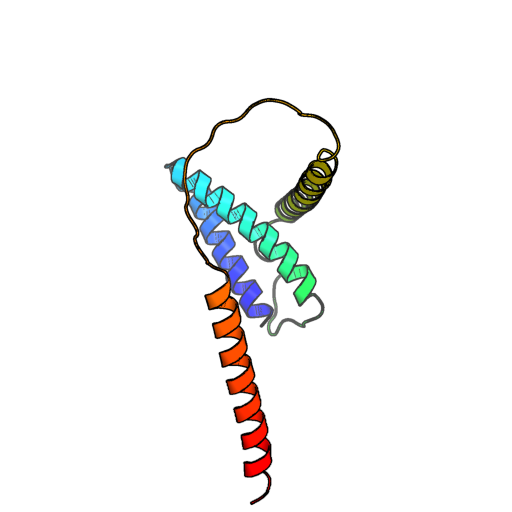 ? 35.545 2.348 3.406 1.00 86.88 119 VAL A N 1
ATOM 972 C CA . VAL A 1 119 ? 35.804 0.915 3.184 1.00 86.88 119 VAL A CA 1
ATOM 973 C C . VAL A 1 119 ? 35.113 0.416 1.912 1.00 86.88 119 VAL A C 1
ATOM 975 O O . VAL A 1 119 ? 35.733 -0.310 1.129 1.00 86.88 119 VAL A O 1
ATOM 97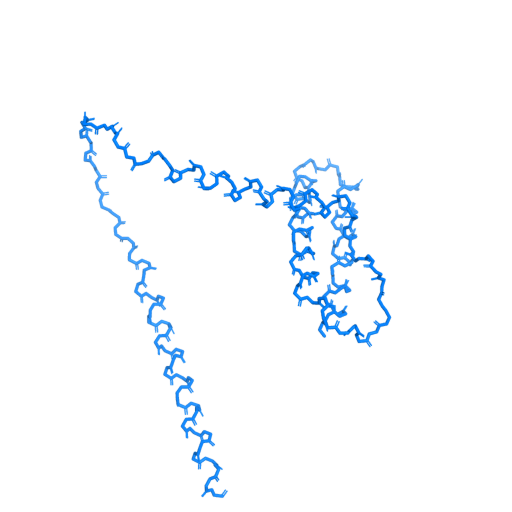8 N N . GLU A 1 120 ? 33.870 0.831 1.663 1.00 84.75 120 GLU A N 1
ATOM 979 C CA . GLU A 1 120 ? 33.135 0.466 0.446 1.00 84.75 120 GLU A CA 1
ATOM 980 C C . GLU A 1 120 ? 33.798 1.048 -0.814 1.00 84.75 120 GLU A C 1
ATOM 982 O O . GLU A 1 120 ? 33.995 0.340 -1.806 1.00 84.75 120 GLU A O 1
ATOM 987 N N . MET A 1 121 ? 34.255 2.302 -0.756 1.00 85.25 121 MET A N 1
ATOM 988 C CA . MET A 1 121 ? 34.962 2.950 -1.865 1.00 85.25 121 MET A CA 1
ATOM 989 C C . MET A 1 121 ? 36.295 2.259 -2.204 1.00 85.25 121 MET A C 1
ATOM 991 O O . MET A 1 121 ? 36.652 2.128 -3.383 1.00 85.25 121 MET A O 1
ATOM 995 N N . VAL A 1 122 ? 37.026 1.784 -1.190 1.00 87.25 122 VAL A N 1
ATOM 996 C CA . VAL A 1 122 ? 38.263 1.009 -1.384 1.00 87.25 122 VAL A CA 1
ATOM 997 C C . VAL A 1 122 ? 37.957 -0.356 -2.005 1.00 87.25 122 VAL A C 1
ATOM 999 O O . VAL A 1 122 ? 38.617 -0.733 -2.975 1.00 87.25 122 VAL A O 1
ATOM 1002 N N . ALA A 1 123 ? 36.927 -1.059 -1.524 1.00 87.69 123 ALA A N 1
ATOM 1003 C CA . ALA A 1 123 ? 36.526 -2.357 -2.069 1.00 87.69 123 ALA A CA 1
ATOM 1004 C C . ALA A 1 123 ? 36.117 -2.268 -3.553 1.00 87.69 123 ALA A C 1
ATOM 1006 O O . ALA A 1 123 ? 36.586 -3.065 -4.369 1.00 87.69 123 ALA A O 1
ATOM 1007 N N . LEU A 1 124 ? 35.326 -1.254 -3.926 1.00 83.19 124 LEU A N 1
ATOM 1008 C CA . LEU A 1 124 ? 34.929 -1.003 -5.318 1.00 83.19 124 LEU A CA 1
ATOM 1009 C C . LEU A 1 124 ? 36.132 -0.673 -6.218 1.00 83.19 124 LEU A C 1
ATOM 1011 O O . LEU A 1 124 ? 36.194 -1.096 -7.376 1.00 83.19 124 LEU A O 1
ATOM 1015 N N . SER A 1 125 ? 37.107 0.069 -5.690 1.00 85.69 125 SER A N 1
ATOM 1016 C CA . SER A 1 125 ? 38.318 0.444 -6.429 1.00 85.69 125 SER A CA 1
ATOM 1017 C C . SER A 1 125 ? 39.247 -0.750 -6.674 1.00 85.69 125 SER A C 1
ATOM 1019 O O . SER A 1 125 ? 39.828 -0.870 -7.761 1.00 85.69 125 SER A O 1
ATOM 1021 N N . ASP A 1 126 ? 39.375 -1.645 -5.694 1.00 82.62 126 ASP A N 1
ATOM 1022 C CA . ASP A 1 126 ? 40.159 -2.877 -5.816 1.00 82.62 126 ASP A CA 1
ATOM 1023 C C . ASP A 1 126 ? 39.507 -3.869 -6.785 1.00 82.62 126 ASP A C 1
ATOM 1025 O O . ASP A 1 126 ? 40.197 -4.454 -7.626 1.00 82.62 126 ASP A O 1
ATOM 1029 N N . GLU A 1 127 ? 38.180 -4.005 -6.752 1.00 82.06 127 GLU A N 1
ATOM 1030 C CA . GLU A 1 127 ? 37.441 -4.843 -7.701 1.00 82.06 127 GLU A CA 1
ATOM 1031 C C . GLU A 1 127 ? 37.572 -4.313 -9.140 1.00 82.06 127 GLU A C 1
ATOM 1033 O O . GLU A 1 127 ? 37.850 -5.076 -10.072 1.00 82.06 127 GLU A O 1
ATOM 1038 N N . PHE A 1 128 ? 37.507 -2.989 -9.325 1.00 77.88 128 PHE A N 1
ATOM 1039 C CA . PHE A 1 128 ? 37.755 -2.360 -10.622 1.00 77.88 128 PHE A CA 1
ATOM 1040 C C . PHE A 1 128 ? 39.190 -2.601 -11.115 1.00 77.88 128 PHE A C 1
ATOM 1042 O O . PHE A 1 128 ? 39.384 -2.989 -12.269 1.00 77.88 128 PHE A O 1
ATOM 1049 N N . ARG A 1 129 ? 40.213 -2.446 -10.261 1.00 78.50 129 ARG A N 1
ATOM 1050 C CA . ARG A 1 129 ? 41.611 -2.740 -10.640 1.00 78.50 129 ARG A CA 1
ATOM 1051 C C . ARG A 1 129 ? 41.817 -4.208 -10.999 1.00 78.50 129 ARG A C 1
ATOM 1053 O O . ARG A 1 129 ? 42.484 -4.479 -12.000 1.00 78.50 129 ARG A O 1
ATOM 1060 N N . ASN A 1 130 ? 41.220 -5.130 -10.248 1.00 72.56 130 ASN A N 1
ATOM 1061 C CA . ASN A 1 130 ? 41.320 -6.561 -10.529 1.00 72.56 130 ASN A CA 1
ATOM 1062 C C . ASN A 1 130 ? 40.631 -6.944 -11.847 1.00 72.56 130 ASN A C 1
ATOM 1064 O O . ASN A 1 130 ? 41.167 -7.758 -12.601 1.00 72.56 130 ASN A O 1
ATOM 1068 N N . SER A 1 131 ? 39.512 -6.293 -12.186 1.00 67.06 131 SER A N 1
ATOM 1069 C CA . SER A 1 131 ? 38.810 -6.518 -13.460 1.00 67.06 131 SER A CA 1
ATOM 1070 C C . SER A 1 131 ? 39.641 -6.138 -14.697 1.00 67.06 131 SER A C 1
ATOM 1072 O O . SER A 1 131 ? 39.482 -6.733 -15.763 1.00 67.06 131 SER A O 1
ATOM 1074 N N . TYR A 1 132 ? 40.581 -5.196 -14.560 1.00 60.62 132 TYR A N 1
ATOM 1075 C CA . TYR A 1 132 ? 41.509 -4.825 -15.632 1.00 60.62 132 TYR A CA 1
ATOM 1076 C C . TYR A 1 132 ? 42.726 -5.750 -15.718 1.00 60.62 132 TYR A C 1
ATOM 1078 O O . TYR A 1 132 ? 43.245 -5.971 -16.814 1.00 60.62 132 TYR A O 1
ATOM 1086 N N . THR A 1 133 ? 43.191 -6.303 -14.595 1.00 60.66 133 THR A N 1
ATOM 1087 C CA . THR A 1 133 ? 44.335 -7.227 -14.590 1.00 60.66 133 THR A CA 1
ATOM 1088 C C . THR A 1 133 ? 43.976 -8.631 -15.075 1.00 60.66 133 THR A C 1
ATOM 1090 O O . THR A 1 133 ? 44.833 -9.279 -15.669 1.00 60.66 133 THR A O 1
ATOM 1093 N N . ASP A 1 134 ? 42.720 -9.067 -14.913 1.00 56.28 134 ASP A N 1
ATOM 1094 C CA . ASP A 1 134 ? 42.218 -10.343 -15.461 1.00 56.28 134 ASP A CA 1
ATOM 1095 C C . ASP A 1 134 ? 41.892 -10.280 -16.968 1.00 56.28 134 ASP A C 1
ATOM 1097 O O . ASP A 1 134 ? 41.720 -11.310 -17.612 1.00 56.28 134 ASP A O 1
ATOM 1101 N N . SER A 1 135 ? 41.848 -9.085 -17.571 1.00 55.41 135 SER A N 1
ATOM 1102 C CA . SER A 1 135 ? 41.619 -8.908 -19.016 1.00 55.41 135 SER A CA 1
ATOM 1103 C C . SER A 1 135 ? 42.911 -8.927 -19.856 1.00 55.41 135 SER A C 1
ATOM 1105 O O . SER A 1 135 ? 42.847 -8.722 -21.073 1.00 55.41 135 SER A O 1
ATOM 1107 N N . LEU A 1 136 ? 44.084 -9.120 -19.240 1.00 55.66 136 LEU A N 1
ATOM 1108 C CA . LEU A 1 136 ? 45.394 -9.086 -19.912 1.00 55.66 136 LEU A CA 1
ATOM 1109 C C . LEU A 1 136 ? 46.190 -10.403 -19.832 1.00 55.66 136 LEU A C 1
ATOM 1111 O O . LEU A 1 136 ? 47.396 -10.398 -20.093 1.00 55.66 136 LEU A O 1
ATOM 1115 N N . PHE A 1 137 ? 45.514 -11.525 -19.566 1.00 48.31 137 PHE A N 1
ATOM 1116 C CA . PHE A 1 137 ? 46.020 -12.875 -19.835 1.00 48.31 137 PHE A CA 1
ATOM 1117 C C . PHE A 1 137 ? 45.011 -13.714 -20.621 1.00 48.31 137 PHE A C 1
ATOM 1119 O O . PHE A 1 137 ? 43.817 -13.706 -20.258 1.00 48.31 137 PHE A O 1
#

Sequence (137 aa):
ERSAMQDWLIEEWKCVTMAIKKNESEEVVYQMVLRAEFLARLCNNWQDKTRMIDPHKPMPDSWGPSLEDLMEARKFEMTAMVAENEREVYDDDNDEGEEDEDDEGDEEEGEETELLEAVEMVALSDEFRNSYTDSLF

pLDDT: mean 78.85, std 18.53, range [40.53, 98.0]

Secondary structure (DSSP, 8-state):
-HHHHHHHHHHHHHHHHHHHHH---HHHHHHHHHHHHHHHHHHHHHHHHHTTSPPSS---SS-SS-HHHHHHHHHHHHHHHHHHHHHTTS-SS----------------SHHHHHHHHHHHHHHHHHHHHHHHGGG-

Radius of gyration: 24.41 Å; chains: 1; bounding box: 58×50×53 Å

Organism: NCBI:txid1095629

Foldseek 3Di:
DLQVVLVVLQVLLVVLVCQLVPDPDPVSNVVSVVVLLVSLLVVLVSCVVCVPPDDPDDDDPDGRDDPVSNVVSVVVVVVVVVVVVVVVPPPDDDDDDDDDDDDDDDPCPPVVVVVVVVVVVVVVVVVVVVVVVVVPD